Protein AF-A0A973MZ00-F1 (afdb_monomer_lite)

Secondary structure (DSSP, 8-state):
--HHHHHHHHHHHHHHHHHHHHHHHS-TTHHHHHHTTTPPPPPPP---GGGSTT------PPPPPP-PPPPTT----TT-S-SS---S--STT---------------------------------

pLDDT: mean 72.25, std 8.86, range [41.78, 87.19]

Structure (mmCIF, N/CA/C/O backbone):
data_AF-A0A973MZ00-F1
#
_entry.id   AF-A0A973MZ00-F1
#
loop_
_atom_site.group_PDB
_atom_site.id
_atom_site.type_symbol
_atom_site.label_atom_id
_atom_site.label_alt_id
_atom_site.label_comp_id
_atom_site.label_asym_id
_atom_site.label_entity_id
_atom_site.label_seq_id
_atom_site.pdbx_PDB_ins_code
_atom_site.Cartn_x
_atom_site.Cartn_y
_atom_site.Cartn_z
_atom_site.occupancy
_atom_site.B_iso_or_equiv
_atom_site.auth_seq_id
_atom_site.auth_comp_id
_atom_site.auth_asym_id
_atom_site.auth_atom_id
_atom_site.pdbx_PDB_model_num
ATOM 1 N N . MET A 1 1 ? -68.973 -0.721 45.354 1.00 50.22 1 MET A N 1
ATOM 2 C CA . MET A 1 1 ? -67.505 -0.659 45.579 1.00 50.22 1 MET A CA 1
ATOM 3 C C . MET A 1 1 ? -66.715 -1.890 45.089 1.00 50.22 1 MET A C 1
ATOM 5 O O . MET A 1 1 ? -65.526 -1.967 45.359 1.00 50.22 1 MET A O 1
ATOM 9 N N . SER A 1 2 ? -67.290 -2.822 44.314 1.00 54.06 2 SER A N 1
ATOM 10 C CA . SER A 1 2 ? -66.601 -4.061 43.883 1.00 54.06 2 SER A CA 1
ATOM 11 C C . SER A 1 2 ? -65.912 -3.992 42.507 1.00 54.06 2 SER A C 1
ATOM 13 O O . SER A 1 2 ? -64.987 -4.759 42.252 1.00 54.06 2 SER A O 1
ATOM 15 N N . SER A 1 3 ? -66.298 -3.058 41.626 1.00 54.62 3 SER A N 1
ATOM 16 C CA . SER A 1 3 ? -65.806 -3.029 40.234 1.00 54.62 3 SER A CA 1
ATOM 17 C C . SER A 1 3 ? -64.355 -2.540 40.075 1.00 54.62 3 SER A C 1
ATOM 19 O O . SER A 1 3 ? -63.672 -2.940 39.136 1.00 54.62 3 SER A O 1
ATOM 21 N N . PHE A 1 4 ? -63.844 -1.724 41.007 1.00 55.06 4 PHE A N 1
ATOM 22 C CA . PHE A 1 4 ? -62.476 -1.180 40.942 1.00 55.06 4 PHE A CA 1
ATOM 23 C C . PHE A 1 4 ? -61.385 -2.217 41.273 1.00 55.06 4 PHE A C 1
ATOM 25 O O . PHE A 1 4 ? -60.270 -2.121 40.765 1.00 55.06 4 PHE A O 1
ATOM 32 N N . SER A 1 5 ? -61.695 -3.245 42.076 1.00 59.97 5 SER A N 1
ATOM 33 C CA . SER A 1 5 ? -60.720 -4.282 42.459 1.00 59.97 5 SER A CA 1
ATOM 34 C C . SER A 1 5 ? -60.450 -5.286 41.327 1.00 59.97 5 SER A C 1
ATOM 36 O O . SER A 1 5 ? -59.313 -5.719 41.140 1.00 59.97 5 SER A O 1
ATOM 38 N N . SER A 1 6 ? -61.474 -5.614 40.529 1.00 60.25 6 SER A N 1
ATOM 39 C CA . SER A 1 6 ? -61.371 -6.560 39.405 1.00 60.25 6 SER A CA 1
ATOM 40 C C . SER A 1 6 ? -60.478 -6.028 38.277 1.00 60.25 6 SER A C 1
ATOM 42 O O . SER A 1 6 ? -59.551 -6.711 37.838 1.00 60.25 6 SER A O 1
ATOM 44 N N . ALA A 1 7 ? -60.666 -4.761 37.889 1.00 63.66 7 ALA A N 1
ATOM 45 C CA . ALA A 1 7 ? -59.854 -4.107 36.861 1.00 63.66 7 ALA A CA 1
ATOM 46 C C . ALA A 1 7 ? -58.366 -4.026 37.253 1.00 63.66 7 ALA A C 1
ATOM 48 O O . ALA A 1 7 ? -57.480 -4.197 36.416 1.00 63.66 7 ALA A O 1
ATOM 49 N N . PHE A 1 8 ? -58.077 -3.826 38.542 1.00 63.12 8 PHE A N 1
ATOM 50 C CA . PHE A 1 8 ? -56.709 -3.773 39.055 1.00 63.12 8 PHE A CA 1
ATOM 51 C C . PHE A 1 8 ? -56.037 -5.156 39.094 1.00 63.12 8 PHE A C 1
ATOM 53 O O . PHE A 1 8 ? -54.841 -5.263 38.817 1.00 63.12 8 PHE A O 1
ATOM 60 N N . ARG A 1 9 ? -56.796 -6.229 39.366 1.00 71.94 9 ARG A N 1
ATOM 61 C CA . ARG A 1 9 ? -56.302 -7.616 39.277 1.00 71.94 9 ARG A CA 1
ATOM 62 C C . ARG A 1 9 ? -56.027 -8.032 37.831 1.00 71.94 9 ARG A C 1
ATOM 64 O O . ARG A 1 9 ? -54.947 -8.553 37.573 1.00 71.94 9 ARG A O 1
ATOM 71 N N . LEU A 1 10 ? -56.928 -7.736 36.888 1.00 74.44 10 LEU A N 1
ATOM 72 C CA . LEU A 1 10 ? -56.707 -8.025 35.462 1.00 74.44 10 LEU A CA 1
ATOM 73 C C . LEU A 1 10 ? -55.477 -7.292 34.911 1.00 74.44 10 LEU A C 1
ATOM 75 O O . LEU A 1 10 ? -54.669 -7.881 34.198 1.00 74.44 10 LEU A O 1
ATOM 79 N N . ARG A 1 11 ? -55.298 -6.021 35.285 1.00 78.31 11 ARG A N 1
ATOM 80 C CA . ARG A 1 11 ? -54.154 -5.213 34.847 1.00 78.31 11 ARG A CA 1
ATOM 81 C C . ARG A 1 11 ? -52.833 -5.726 35.428 1.00 78.31 11 ARG A C 1
ATOM 83 O O . ARG A 1 11 ? -51.834 -5.742 34.720 1.00 78.31 11 ARG A O 1
ATOM 90 N N . ARG A 1 12 ? -52.827 -6.210 36.676 1.00 79.81 12 ARG A N 1
ATOM 91 C CA . ARG A 1 12 ? -51.658 -6.872 37.283 1.00 79.81 12 ARG A CA 1
ATOM 92 C C . ARG A 1 12 ? -51.311 -8.189 36.589 1.00 79.81 12 ARG A C 1
ATOM 94 O O . ARG A 1 12 ? -50.137 -8.405 36.317 1.00 79.81 12 ARG A O 1
ATOM 101 N N . ILE A 1 13 ? -52.311 -9.007 36.251 1.00 86.19 13 ILE A N 1
ATOM 102 C CA . ILE A 1 13 ? -52.111 -10.268 35.517 1.00 86.19 13 ILE A CA 1
ATOM 103 C C . ILE A 1 13 ? -51.553 -9.993 34.112 1.00 86.19 13 ILE A C 1
ATOM 105 O O . ILE A 1 13 ? -50.592 -10.638 33.694 1.00 86.19 13 ILE A O 1
ATOM 109 N N . ALA A 1 14 ? -52.094 -8.991 33.413 1.00 84.31 14 ALA A N 1
ATOM 110 C CA . ALA A 1 14 ? -51.605 -8.580 32.098 1.00 84.31 14 ALA A CA 1
ATOM 111 C C . ALA A 1 14 ? -50.156 -8.065 32.149 1.00 84.31 14 ALA A C 1
ATOM 113 O O . ALA A 1 14 ? -49.343 -8.443 31.310 1.00 84.31 14 ALA A O 1
ATOM 114 N N . ILE A 1 15 ? -49.804 -7.260 33.159 1.00 87.19 15 ILE A N 1
ATOM 115 C CA . ILE A 1 15 ? -48.432 -6.763 33.347 1.00 87.19 15 ILE A CA 1
ATOM 116 C C . ILE A 1 15 ? -47.468 -7.912 33.680 1.00 87.19 15 ILE A C 1
ATOM 118 O O . ILE A 1 15 ? -46.378 -7.964 33.113 1.00 87.19 15 ILE A O 1
ATOM 122 N N . SER A 1 16 ? -47.858 -8.859 34.542 1.00 86.50 16 SER A N 1
ATOM 123 C CA . SER A 1 16 ? -47.017 -10.027 34.842 1.00 86.50 16 SER A CA 1
ATOM 124 C C . SER A 1 16 ? -46.823 -10.934 33.628 1.00 86.50 16 SER A C 1
ATOM 126 O O . SER A 1 16 ? -45.720 -11.426 33.414 1.00 86.50 16 SER A O 1
ATOM 128 N N . ALA A 1 17 ? -47.859 -11.115 32.803 1.00 85.56 17 ALA A N 1
ATOM 129 C CA . ALA A 1 17 ? -47.764 -11.902 31.577 1.00 85.56 17 ALA A CA 1
ATOM 130 C C . ALA A 1 17 ? -46.849 -11.228 30.541 1.00 85.56 17 ALA A C 1
ATOM 132 O O . ALA A 1 17 ? -46.035 -11.901 29.911 1.00 85.56 17 ALA A O 1
ATOM 133 N N . LEU A 1 18 ? -46.929 -9.899 30.411 1.00 85.88 18 LEU A N 1
ATOM 134 C CA . LEU A 1 18 ? -46.071 -9.123 29.515 1.00 85.88 18 LEU A CA 1
ATOM 135 C C . LEU A 1 18 ? -44.593 -9.188 29.940 1.00 85.88 18 LEU A C 1
ATOM 137 O O . LEU A 1 18 ? -43.718 -9.378 29.098 1.00 85.88 18 LEU A O 1
ATOM 141 N N . LEU A 1 19 ? -44.316 -9.085 31.245 1.00 84.12 19 LEU A N 1
ATOM 142 C CA . LEU A 1 19 ? -42.966 -9.233 31.798 1.00 84.12 19 LEU A CA 1
ATOM 143 C C . LEU A 1 19 ? -42.399 -10.633 31.540 1.00 84.12 19 LEU A C 1
ATOM 145 O O . LEU A 1 19 ? -41.279 -10.752 31.044 1.00 84.12 19 LEU A O 1
ATOM 149 N N . LEU A 1 20 ? -43.186 -11.683 31.792 1.00 82.88 20 LEU A N 1
ATOM 150 C CA . LEU A 1 20 ? -42.756 -13.062 31.546 1.00 82.88 20 LEU A CA 1
ATOM 151 C C . LEU A 1 20 ? -42.451 -13.309 30.059 1.00 82.88 20 LEU A C 1
ATOM 153 O O . LEU A 1 20 ? -41.435 -13.918 29.725 1.00 82.88 20 LEU A O 1
ATOM 157 N N . ALA A 1 21 ? -43.298 -12.788 29.166 1.00 81.31 21 ALA A N 1
ATOM 158 C CA . ALA A 1 21 ? -43.098 -12.880 27.722 1.00 81.31 21 ALA A CA 1
ATOM 159 C C . ALA A 1 21 ? -41.839 -12.124 27.265 1.00 81.31 21 ALA A C 1
ATOM 161 O O . ALA A 1 21 ? -41.085 -12.629 26.434 1.00 81.31 21 ALA A O 1
ATOM 162 N N . SER A 1 22 ? -41.565 -10.949 27.842 1.00 77.81 22 SER A N 1
ATOM 163 C CA . SER A 1 22 ? -40.360 -10.173 27.524 1.00 77.81 22 SER A CA 1
ATOM 164 C C . SER A 1 22 ? -39.064 -10.877 27.951 1.00 77.81 22 SER A C 1
ATOM 166 O O . SER A 1 22 ? -38.089 -10.865 27.200 1.00 77.81 22 SER A O 1
ATOM 168 N N . CYS A 1 23 ? -39.060 -11.572 29.095 1.00 75.50 23 CYS A N 1
ATOM 169 C CA . CYS A 1 23 ? -37.918 -12.385 29.524 1.00 75.50 23 CYS A CA 1
ATOM 170 C C . CYS A 1 23 ? -37.702 -13.611 28.627 1.00 75.50 23 CYS A C 1
ATOM 172 O O . CYS A 1 23 ? -36.557 -13.967 28.358 1.00 75.50 23 CYS A O 1
ATOM 174 N N . ALA A 1 24 ? -38.777 -14.232 28.133 1.00 72.88 24 ALA A N 1
ATOM 175 C CA . ALA A 1 24 ? -38.679 -15.382 27.234 1.00 72.88 24 ALA A CA 1
ATOM 176 C C . ALA A 1 24 ? -38.095 -15.017 25.853 1.00 72.88 24 ALA A C 1
ATOM 178 O O . ALA A 1 24 ? -37.434 -15.842 25.230 1.00 72.88 24 ALA A O 1
ATOM 179 N N . LEU A 1 25 ? -38.300 -13.780 25.387 1.00 70.19 25 LEU A N 1
ATOM 180 C CA . LEU A 1 25 ? -37.804 -13.305 24.087 1.00 70.19 25 LEU A CA 1
ATOM 181 C C . LEU A 1 25 ? -36.361 -12.760 24.140 1.00 70.19 25 LEU A C 1
ATOM 183 O O . LEU A 1 25 ? -35.709 -12.668 23.103 1.00 70.19 25 LEU A O 1
ATOM 187 N N . GLY A 1 26 ? -35.852 -12.388 25.321 1.00 66.81 26 GLY A N 1
ATOM 188 C CA . GLY A 1 26 ? -34.618 -11.598 25.460 1.00 66.81 26 GLY A CA 1
ATOM 189 C C . GLY A 1 26 ? -33.308 -12.355 25.730 1.00 66.81 26 GLY A C 1
ATOM 190 O O . GLY A 1 26 ? -32.288 -11.700 25.936 1.00 66.81 26 GLY A O 1
ATOM 191 N N . GLY A 1 27 ? -33.297 -13.694 25.791 1.00 61.16 27 GLY A N 1
ATOM 192 C CA . GLY A 1 27 ? -32.199 -14.418 26.464 1.00 61.16 27 GLY A CA 1
ATOM 193 C C . GL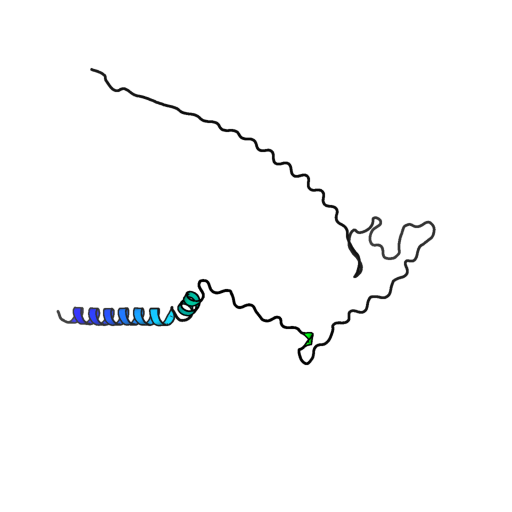Y A 1 27 ? -31.442 -15.501 25.693 1.00 61.16 27 GLY A C 1
ATOM 194 O O . GLY A 1 27 ? -30.359 -15.880 26.136 1.00 61.16 27 GLY A O 1
ATOM 195 N N . CYS A 1 28 ? -31.951 -16.013 24.568 1.00 67.00 28 CYS A N 1
ATOM 196 C CA . CYS A 1 28 ? -31.408 -17.254 23.996 1.00 67.00 28 CYS A CA 1
ATOM 197 C C . CYS A 1 28 ? -29.946 -17.158 23.523 1.00 67.00 28 CYS A C 1
ATOM 199 O O . CYS A 1 28 ? -29.250 -18.158 23.566 1.00 67.00 28 CYS A O 1
ATOM 201 N N . SER A 1 29 ? -29.454 -15.982 23.123 1.00 63.78 29 SER A N 1
ATOM 202 C CA . SER A 1 29 ? -28.066 -15.808 22.652 1.00 63.78 29 SER A CA 1
ATOM 203 C C . SER A 1 29 ? -27.108 -15.232 23.699 1.00 63.78 29 SER A C 1
ATOM 205 O O . SER A 1 29 ? -25.891 -15.262 23.517 1.00 63.78 29 SER A O 1
ATOM 207 N N . SER A 1 30 ? -27.640 -14.696 24.799 1.00 69.62 30 SER A N 1
ATOM 208 C CA . SER A 1 30 ? -26.851 -14.082 25.871 1.00 69.62 30 SER A CA 1
ATOM 209 C C . SER A 1 30 ? -26.239 -15.135 26.795 1.00 69.62 30 SER A C 1
ATOM 211 O O . SER A 1 30 ? -25.122 -14.947 27.269 1.00 69.62 30 SER A O 1
ATOM 213 N N . ILE A 1 31 ? -26.942 -16.255 27.012 1.00 73.38 31 ILE A N 1
ATOM 214 C CA . ILE A 1 31 ? -26.457 -17.368 27.839 1.00 73.38 31 ILE A CA 1
ATOM 215 C C . ILE A 1 31 ? -25.229 -18.043 27.202 1.00 73.38 31 ILE A C 1
ATOM 217 O O . ILE A 1 31 ? -24.220 -18.235 27.876 1.00 73.38 31 ILE A O 1
ATOM 221 N N . ASP A 1 32 ? -25.262 -18.271 25.884 1.00 72.88 32 ASP A N 1
ATOM 222 C CA . ASP A 1 32 ? -24.152 -18.867 25.128 1.00 72.88 32 ASP A CA 1
ATOM 223 C C . ASP A 1 32 ? -22.930 -17.938 25.076 1.00 72.88 32 ASP A C 1
ATOM 225 O O . ASP A 1 32 ? -21.783 -18.385 25.140 1.00 72.88 32 ASP A O 1
ATOM 229 N N . ARG A 1 33 ? -23.158 -16.617 25.006 1.00 71.12 33 ARG A N 1
ATOM 230 C CA . ARG A 1 33 ? -22.079 -15.618 25.048 1.00 71.12 33 ARG A CA 1
ATOM 231 C C . ARG A 1 33 ? -21.433 -15.510 26.424 1.00 71.12 33 ARG A C 1
ATOM 233 O O . ARG A 1 33 ? -20.236 -15.249 26.489 1.00 71.12 33 ARG A O 1
ATOM 240 N N . LEU A 1 34 ? -22.188 -15.720 27.505 1.00 76.25 34 LEU A N 1
ATOM 241 C CA . LEU A 1 34 ? -21.641 -15.695 28.862 1.00 76.25 34 LEU A CA 1
ATOM 242 C C . LEU A 1 34 ? -20.676 -16.867 29.097 1.00 76.25 34 LEU A C 1
ATOM 244 O O . LEU A 1 34 ? -19.633 -16.678 29.717 1.00 76.25 34 LEU A O 1
ATOM 248 N N . SER A 1 35 ? -20.980 -18.053 28.550 1.00 76.69 35 SER A N 1
ATOM 249 C CA . SER A 1 35 ? -20.077 -19.214 28.619 1.00 76.69 35 SER A CA 1
ATOM 250 C C . SER A 1 35 ? -18.797 -19.058 27.794 1.00 76.69 35 SER A C 1
ATOM 252 O O . SER A 1 35 ? -17.825 -19.753 28.056 1.00 76.69 35 SER A O 1
ATOM 254 N N . GLN A 1 36 ? -18.782 -18.134 26.831 1.00 74.00 36 GLN A N 1
ATOM 255 C CA . GLN A 1 36 ? -17.639 -17.871 25.948 1.00 74.00 36 GLN A CA 1
ATOM 256 C C . GLN A 1 36 ? -16.713 -16.764 26.487 1.00 74.00 36 GLN A C 1
ATOM 258 O O . GLN A 1 36 ? -15.732 -16.401 25.836 1.00 74.00 36 GLN A O 1
ATOM 263 N N . ILE A 1 37 ? -16.994 -16.201 27.671 1.00 79.56 37 ILE A N 1
ATOM 264 C CA . ILE A 1 37 ? -16.125 -15.202 28.308 1.00 79.56 37 ILE A CA 1
ATOM 265 C C . ILE A 1 37 ? -14.829 -15.889 28.757 1.00 79.56 37 ILE A C 1
ATOM 267 O O . ILE A 1 37 ? -14.828 -16.694 29.683 1.00 79.56 37 ILE A O 1
ATOM 271 N N . GLY A 1 38 ? -13.716 -15.547 28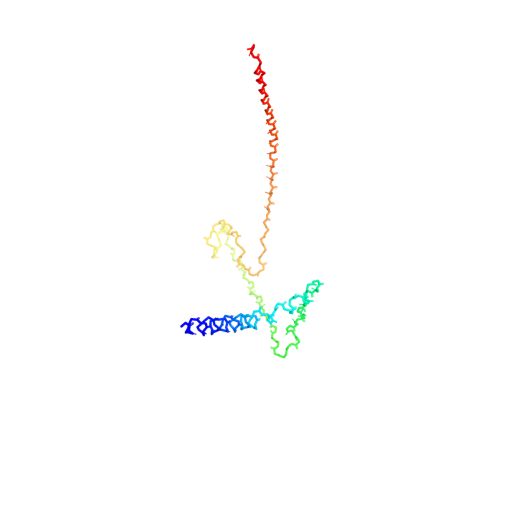.103 1.00 78.81 38 GLY A N 1
ATOM 272 C CA . GLY A 1 38 ? -12.398 -16.141 28.357 1.00 78.81 38 GLY A CA 1
ATOM 273 C C . GLY A 1 38 ? -12.069 -17.354 27.481 1.00 78.81 38 GLY A C 1
ATOM 274 O O . GLY A 1 38 ? -10.949 -17.855 27.553 1.00 78.81 38 GLY A O 1
ATOM 275 N N . GLU A 1 39 ? -12.995 -17.799 26.627 1.00 80.81 39 GLU A N 1
ATOM 276 C CA . GLU A 1 39 ? -12.732 -18.838 25.633 1.00 80.81 39 GLU A CA 1
ATOM 277 C C . GLU A 1 39 ? -12.090 -18.219 24.382 1.00 80.81 39 GLU A C 1
ATOM 279 O O . GLU A 1 39 ? -12.452 -17.124 23.939 1.00 80.81 39 GLU A O 1
ATOM 284 N N . GLN A 1 40 ? -11.107 -18.908 23.802 1.00 77.75 40 GLN A N 1
ATOM 285 C CA . GLN A 1 40 ? -10.503 -18.465 22.551 1.00 77.75 40 GLN A CA 1
ATOM 286 C C . GLN A 1 40 ? -11.555 -18.516 21.427 1.00 77.75 40 GLN A C 1
ATOM 288 O O . GLN A 1 40 ? -12.267 -19.517 21.313 1.00 77.75 40 GLN A O 1
ATOM 293 N N . PRO A 1 41 ? -11.650 -17.488 20.559 1.00 79.56 41 PRO A N 1
ATOM 294 C CA . PRO A 1 41 ? -12.536 -17.540 19.403 1.00 79.56 41 PRO A CA 1
ATOM 295 C C . PRO A 1 41 ? -12.246 -18.787 18.567 1.00 79.56 41 PRO A C 1
ATOM 297 O O . PRO A 1 41 ? -11.088 -19.061 18.242 1.00 79.56 41 PRO A O 1
ATOM 300 N N . LYS A 1 42 ? -13.291 -19.537 18.201 1.00 80.12 42 LYS A N 1
ATOM 301 C CA . LYS A 1 42 ? -13.149 -20.693 17.309 1.00 80.12 42 LYS A CA 1
ATOM 302 C C . LYS A 1 42 ? -12.540 -20.216 15.992 1.00 80.12 42 LYS A C 1
ATOM 304 O O . LYS A 1 42 ? -13.140 -19.409 15.285 1.00 80.12 42 LYS A O 1
ATOM 309 N N . LEU A 1 43 ? -11.341 -20.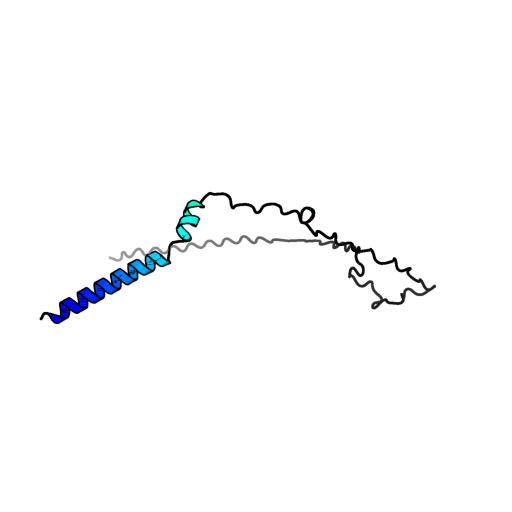699 15.683 1.00 83.06 43 LEU A N 1
ATOM 310 C CA . LEU A 1 43 ? -10.681 -20.411 14.417 1.00 83.06 43 LEU A CA 1
ATOM 311 C C . LEU A 1 43 ? -11.380 -21.207 13.312 1.00 83.06 43 LEU A C 1
ATOM 313 O O . LEU A 1 43 ? -11.637 -22.401 13.468 1.00 83.06 43 LEU A O 1
ATOM 317 N N . SER A 1 44 ? -11.697 -20.549 12.198 1.00 81.25 44 SER A N 1
ATOM 318 C CA . SER A 1 44 ? -12.128 -21.241 10.984 1.00 81.25 44 SER A CA 1
ATOM 319 C C . SER A 1 44 ? -11.019 -22.184 10.516 1.00 81.25 44 SER A C 1
ATOM 321 O O . SER A 1 44 ? -9.843 -21.814 10.545 1.00 81.25 44 SER A O 1
ATOM 323 N N . ALA A 1 45 ? -11.385 -23.385 10.068 1.00 80.88 45 ALA A N 1
ATOM 324 C CA . ALA A 1 45 ? -10.427 -24.293 9.451 1.00 80.88 45 ALA A CA 1
ATOM 325 C C . ALA A 1 45 ? -9.797 -23.642 8.207 1.00 80.88 45 ALA A C 1
ATOM 327 O O . ALA A 1 45 ? -10.429 -22.834 7.524 1.00 80.88 45 ALA A O 1
ATOM 328 N N . ILE A 1 46 ? -8.540 -23.989 7.921 1.00 77.19 46 ILE A N 1
ATOM 329 C CA . ILE A 1 46 ? -7.902 -23.610 6.661 1.00 77.19 46 ILE A CA 1
ATOM 330 C C . ILE A 1 46 ? -8.548 -24.438 5.547 1.00 77.19 46 ILE A C 1
ATOM 332 O O . ILE A 1 46 ? -8.224 -25.613 5.378 1.00 77.19 46 ILE A O 1
ATOM 336 N N . ASP A 1 47 ? -9.447 -23.821 4.785 1.00 75.56 47 ASP A N 1
ATOM 337 C CA . ASP A 1 47 ? -10.004 -24.422 3.577 1.00 75.56 47 ASP A CA 1
ATOM 338 C C . ASP A 1 47 ? -9.024 -24.244 2.417 1.00 75.56 47 ASP A C 1
ATOM 340 O O . ASP A 1 47 ? -8.790 -23.135 1.930 1.00 75.56 47 ASP A O 1
ATOM 344 N N . ASN A 1 48 ? -8.432 -25.353 1.969 1.00 75.94 48 ASN A N 1
ATOM 345 C CA . ASN A 1 48 ? -7.599 -25.361 0.777 1.00 75.94 48 ASN A CA 1
ATOM 346 C C . ASN A 1 48 ? -8.479 -25.599 -0.464 1.00 75.94 48 ASN A C 1
ATOM 348 O O . ASN A 1 48 ? -9.001 -26.701 -0.633 1.00 75.94 48 ASN A O 1
ATOM 352 N N . PRO A 1 49 ? -8.631 -24.622 -1.374 1.00 73.81 49 PRO A N 1
ATOM 353 C CA . PRO A 1 49 ? -9.471 -24.788 -2.557 1.00 73.81 49 PRO A CA 1
ATOM 354 C C . PRO A 1 49 ? -8.950 -25.868 -3.518 1.00 73.81 49 PRO A C 1
ATOM 356 O O . PRO A 1 49 ? -9.709 -26.310 -4.375 1.00 73.81 49 PRO A O 1
ATOM 359 N N . THR A 1 50 ? -7.696 -26.327 -3.389 1.00 75.62 50 THR A N 1
ATOM 360 C CA . THR A 1 50 ? -7.134 -27.389 -4.243 1.00 75.62 50 THR A CA 1
ATOM 361 C C . THR A 1 50 ? -7.647 -28.789 -3.910 1.00 75.62 50 THR A C 1
ATOM 363 O O . THR A 1 50 ? -7.541 -29.680 -4.750 1.00 75.62 50 THR A O 1
ATOM 366 N N . THR A 1 51 ? -8.204 -29.005 -2.712 1.00 76.25 51 THR A N 1
ATOM 367 C CA . THR A 1 51 ? -8.754 -30.306 -2.293 1.00 76.25 51 THR A CA 1
ATOM 368 C C . THR A 1 51 ? -10.241 -30.453 -2.621 1.00 76.25 51 THR A C 1
ATOM 370 O O . THR A 1 51 ? -10.807 -31.532 -2.444 1.00 76.25 51 THR A O 1
ATOM 373 N N . GLN A 1 52 ? -10.880 -29.393 -3.126 1.00 79.25 52 GLN A N 1
ATOM 374 C CA . GLN A 1 52 ? -12.288 -29.411 -3.506 1.00 79.25 52 GLN A CA 1
ATOM 375 C C . GLN A 1 52 ? -12.490 -30.055 -4.892 1.00 79.25 52 GLN A C 1
ATOM 377 O O . GLN A 1 52 ? -11.777 -29.717 -5.846 1.00 79.25 52 GLN A O 1
ATOM 382 N N . PRO A 1 53 ? -13.488 -30.946 -5.057 1.00 79.38 53 PRO A N 1
ATOM 383 C CA . PRO A 1 53 ? -13.862 -31.470 -6.367 1.00 79.38 53 PRO A CA 1
ATOM 384 C C . PRO A 1 53 ? -14.260 -30.324 -7.305 1.00 79.38 53 PRO A C 1
ATOM 386 O O . PRO A 1 53 ? -15.170 -29.557 -7.003 1.00 79.38 53 PRO A O 1
ATOM 389 N N . GLY A 1 54 ? -13.584 -30.203 -8.450 1.00 80.94 54 GLY A N 1
ATOM 390 C CA . GLY A 1 54 ? -13.846 -29.138 -9.426 1.00 80.94 54 GLY A CA 1
ATOM 391 C C . GLY A 1 54 ? -12.907 -27.930 -9.354 1.00 80.94 54 GLY A C 1
ATOM 392 O O . GLY A 1 54 ? -13.138 -26.959 -10.077 1.00 80.94 54 GLY A O 1
ATOM 393 N N . TYR A 1 55 ? -11.836 -27.985 -8.553 1.00 81.19 55 TYR A N 1
ATOM 394 C CA . TYR A 1 55 ? -10.769 -26.983 -8.591 1.00 81.19 55 TYR A CA 1
ATOM 395 C C . TYR A 1 55 ? -10.208 -26.808 -10.012 1.00 81.19 55 TYR A C 1
ATOM 397 O O . TYR A 1 55 ? -9.743 -27.762 -10.640 1.00 81.19 55 TYR A O 1
ATOM 405 N N . LYS A 1 56 ? -10.228 -25.569 -10.515 1.00 80.06 56 LYS A N 1
ATOM 406 C CA . LYS A 1 56 ? -9.591 -25.179 -11.777 1.00 80.06 56 LYS A CA 1
ATOM 407 C C . LYS A 1 56 ? -8.501 -24.149 -11.480 1.00 80.06 56 LYS A C 1
ATOM 409 O O . LYS A 1 56 ? -8.841 -23.043 -11.057 1.00 80.06 56 LYS A O 1
ATOM 414 N N . PRO A 1 57 ? -7.213 -24.466 -11.693 1.00 81.00 57 PRO A N 1
ATOM 415 C CA . PRO A 1 57 ? -6.155 -23.483 -11.526 1.00 81.00 57 PRO A CA 1
ATOM 416 C C . PRO A 1 57 ? -6.344 -22.351 -12.540 1.00 81.00 57 PRO A C 1
ATOM 418 O O . PRO A 1 57 ? -6.479 -22.591 -13.741 1.00 81.00 57 PRO A O 1
ATOM 421 N N . VAL A 1 58 ? -6.351 -21.110 -12.054 1.00 80.75 58 VAL A N 1
ATOM 422 C CA . VAL A 1 58 ? -6.371 -19.930 -12.920 1.00 80.75 58 VAL A CA 1
ATOM 423 C C . VAL A 1 58 ? -4.979 -19.777 -13.521 1.00 80.75 58 VAL A C 1
ATOM 425 O O . VAL A 1 58 ? -4.023 -19.454 -12.820 1.00 80.75 58 VAL A O 1
ATOM 428 N N . GLN A 1 59 ? -4.859 -20.027 -14.821 1.00 81.62 59 GLN A N 1
ATOM 429 C CA . GLN A 1 59 ? -3.644 -19.746 -15.575 1.00 81.62 59 GLN A CA 1
ATOM 430 C C . GLN A 1 59 ? -3.810 -18.397 -16.269 1.00 81.62 59 GLN A C 1
ATOM 432 O O . GLN A 1 59 ? -4.697 -18.228 -17.104 1.00 81.62 59 GLN A O 1
ATOM 437 N N . MET A 1 60 ? -2.957 -17.437 -15.920 1.00 82.12 60 MET A N 1
ATOM 438 C CA . MET A 1 60 ? -2.828 -16.184 -16.658 1.00 82.12 60 MET A CA 1
ATOM 439 C C . MET A 1 60 ? -1.595 -16.297 -17.559 1.00 82.12 60 MET A C 1
ATOM 441 O O . MET A 1 60 ? -0.476 -16.214 -17.047 1.00 82.12 60 MET A O 1
ATOM 445 N N . PRO A 1 61 ? -1.755 -16.542 -18.873 1.00 84.12 61 PRO A N 1
ATOM 446 C CA . PRO A 1 61 ? -0.620 -16.533 -19.781 1.00 84.12 61 PRO A CA 1
ATOM 447 C C . PRO A 1 61 ? -0.035 -15.122 -19.837 1.00 84.12 61 PRO A C 1
ATOM 449 O O . PRO A 1 61 ? -0.761 -14.134 -19.961 1.00 84.12 61 PRO A O 1
ATOM 452 N N . MET A 1 62 ? 1.290 -15.032 -19.740 1.00 84.50 62 MET A N 1
ATOM 453 C CA . MET A 1 62 ? 1.987 -13.762 -19.891 1.00 84.50 62 MET A CA 1
ATOM 454 C C . MET A 1 62 ? 1.723 -13.192 -21.298 1.00 84.50 62 MET A C 1
ATOM 456 O O . MET A 1 62 ? 1.806 -13.944 -22.276 1.00 84.50 62 MET A O 1
ATOM 460 N N . PRO A 1 63 ? 1.419 -11.886 -21.430 1.00 82.19 63 PRO A N 1
ATOM 461 C CA . PRO A 1 63 ? 1.303 -11.236 -22.730 1.00 82.19 63 PRO A CA 1
ATOM 462 C C . PRO A 1 63 ? 2.595 -11.369 -23.545 1.00 82.19 63 PRO A C 1
ATOM 464 O O . PRO A 1 63 ? 3.696 -11.389 -22.995 1.00 82.19 63 PRO A O 1
ATOM 467 N N . LYS A 1 64 ? 2.470 -11.446 -24.873 1.00 84.69 64 LYS A N 1
ATOM 468 C CA . LYS A 1 64 ? 3.634 -11.515 -25.763 1.00 84.69 64 LYS A CA 1
ATOM 469 C C . LYS A 1 64 ? 4.489 -10.245 -25.599 1.00 84.69 64 LYS A C 1
ATOM 471 O O . LYS A 1 64 ? 3.921 -9.155 -25.649 1.00 84.69 64 LYS A O 1
ATOM 476 N N . PRO A 1 65 ? 5.826 -10.357 -25.481 1.00 79.25 65 PRO A N 1
ATOM 477 C CA . PRO A 1 65 ? 6.701 -9.190 -25.472 1.00 79.25 65 PRO A CA 1
ATOM 478 C C . PRO A 1 65 ? 6.524 -8.360 -26.750 1.00 79.25 65 PRO A C 1
ATOM 480 O O . PRO A 1 65 ? 6.678 -8.876 -27.862 1.00 79.25 65 PRO A O 1
ATOM 483 N N . GLU A 1 66 ? 6.203 -7.078 -26.596 1.00 78.62 66 GLU A N 1
ATOM 484 C CA . GLU A 1 66 ? 6.182 -6.124 -27.703 1.00 78.62 66 GLU A CA 1
ATOM 485 C C . GLU A 1 66 ? 7.600 -5.610 -27.964 1.00 78.62 66 GLU A C 1
ATOM 487 O O . GLU A 1 66 ? 8.296 -5.145 -27.059 1.00 78.62 66 GLU A O 1
ATOM 492 N N . VAL A 1 67 ? 8.053 -5.700 -29.215 1.00 77.25 67 VAL A N 1
ATOM 493 C CA . VAL A 1 67 ? 9.372 -5.198 -29.608 1.00 77.25 67 VAL A CA 1
ATOM 494 C C . VAL A 1 67 ? 9.277 -3.684 -29.772 1.00 77.25 67 VAL A C 1
ATOM 496 O O . VAL A 1 67 ? 8.575 -3.193 -30.655 1.00 77.25 67 VAL A O 1
ATOM 499 N N . ALA A 1 68 ? 9.989 -2.932 -28.931 1.00 71.69 68 ALA A N 1
ATOM 500 C CA . ALA A 1 68 ? 10.056 -1.482 -29.056 1.00 71.69 68 ALA A CA 1
ATOM 501 C C . ALA A 1 68 ? 10.741 -1.091 -30.379 1.00 71.69 68 ALA A C 1
ATOM 503 O O . ALA A 1 68 ? 11.901 -1.430 -30.613 1.00 71.69 68 ALA A O 1
ATOM 504 N N . SER A 1 69 ? 10.025 -0.363 -31.238 1.00 73.88 69 SER A N 1
ATOM 505 C CA . SER A 1 69 ? 10.587 0.230 -32.453 1.00 73.88 69 SER A CA 1
ATOM 506 C C . SER A 1 69 ? 11.263 1.561 -32.114 1.00 73.88 69 SER A C 1
ATOM 508 O O . SER A 1 69 ? 10.630 2.464 -31.562 1.00 73.88 69 SER A O 1
ATOM 510 N N . TYR A 1 70 ? 12.553 1.675 -32.432 1.00 72.12 70 TYR A N 1
ATOM 511 C CA . TYR A 1 70 ? 13.342 2.894 -32.256 1.00 72.12 70 TYR A CA 1
ATOM 512 C C . TYR A 1 70 ? 13.539 3.582 -33.608 1.00 72.12 70 TYR A C 1
ATOM 514 O O . TYR A 1 70 ? 13.965 2.946 -34.569 1.00 72.12 70 TYR A O 1
ATOM 522 N N . ASN A 1 71 ? 13.263 4.886 -33.671 1.00 76.94 71 ASN A N 1
ATOM 523 C CA . ASN A 1 71 ? 13.549 5.707 -34.846 1.00 76.94 71 ASN A CA 1
ATOM 524 C C . ASN A 1 71 ? 14.882 6.450 -34.649 1.00 76.94 71 ASN A C 1
ATOM 526 O O . ASN A 1 71 ? 15.100 7.019 -33.575 1.00 76.94 71 ASN A O 1
ATOM 530 N N . PRO A 1 72 ? 15.774 6.489 -35.655 1.00 76.50 72 PRO A N 1
ATOM 531 C CA . PRO A 1 72 ? 17.012 7.254 -35.556 1.00 76.50 72 PRO A CA 1
ATOM 532 C C . PRO A 1 72 ? 16.702 8.750 -35.402 1.00 76.50 72 PRO A C 1
ATOM 534 O O . PRO A 1 72 ? 15.810 9.281 -36.060 1.00 76.50 72 PRO A O 1
ATOM 537 N N . ASN A 1 73 ? 17.436 9.426 -34.514 1.00 79.88 73 ASN A N 1
ATOM 538 C CA . ASN A 1 73 ? 17.304 10.858 -34.200 1.00 79.88 73 ASN A CA 1
ATOM 539 C C . ASN A 1 73 ? 15.929 11.315 -33.670 1.00 79.88 73 ASN A C 1
ATOM 541 O O . ASN A 1 73 ? 15.665 12.515 -33.624 1.00 79.88 73 ASN A O 1
ATOM 545 N N . SER A 1 74 ? 15.066 10.396 -33.225 1.00 76.00 74 SER A N 1
ATOM 546 C CA . SER A 1 74 ? 13.803 10.740 -32.570 1.00 76.00 74 SER A CA 1
ATOM 547 C C . SER A 1 74 ? 13.698 10.061 -31.212 1.00 76.00 74 SER A C 1
ATOM 549 O O . SER A 1 74 ? 13.768 8.840 -31.095 1.00 76.00 74 SER A O 1
ATOM 551 N N . LEU A 1 75 ? 13.488 10.868 -30.171 1.00 75.19 75 LEU A N 1
ATOM 552 C CA . LEU A 1 75 ? 13.139 10.371 -28.837 1.00 75.19 75 LEU A CA 1
ATOM 553 C C . LEU A 1 75 ? 11.652 9.989 -28.737 1.00 75.19 75 LEU A C 1
ATOM 555 O O . LEU A 1 75 ? 11.216 9.458 -27.716 1.00 75.19 75 LEU A O 1
ATOM 559 N N . TRP A 1 76 ? 10.868 10.258 -29.786 1.00 73.56 76 TRP A N 1
ATOM 560 C CA . TRP A 1 76 ? 9.437 9.989 -29.820 1.00 73.56 76 TRP A CA 1
ATOM 561 C C . TRP A 1 76 ? 9.162 8.514 -30.120 1.00 73.56 76 TRP A C 1
ATOM 563 O O . TRP A 1 76 ? 9.670 7.957 -31.096 1.00 73.56 76 TRP A O 1
ATOM 573 N N . ARG A 1 77 ? 8.323 7.883 -29.293 1.00 72.88 77 ARG A N 1
ATOM 574 C CA . ARG A 1 77 ? 7.893 6.488 -29.463 1.00 72.88 77 ARG A CA 1
ATOM 575 C C . ARG A 1 77 ? 6.456 6.442 -29.970 1.00 72.88 77 ARG A C 1
ATOM 577 O O . ARG A 1 77 ? 5.591 7.141 -29.443 1.00 72.88 77 ARG A O 1
ATOM 584 N N . ASN A 1 78 ? 6.200 5.603 -30.972 1.00 69.56 78 ASN A N 1
ATOM 585 C CA . ASN A 1 78 ? 4.842 5.344 -31.446 1.00 69.56 78 ASN A CA 1
ATOM 586 C C . ASN A 1 78 ? 4.025 4.708 -30.303 1.00 69.56 78 ASN A C 1
ATOM 588 O O . ASN A 1 78 ? 4.487 3.752 -29.686 1.00 69.56 78 ASN A O 1
ATOM 592 N N . GLY A 1 79 ? 2.867 5.289 -29.975 1.00 72.00 79 GLY A N 1
ATOM 593 C CA . GLY A 1 79 ? 2.033 4.891 -28.833 1.00 72.00 79 GLY A CA 1
ATOM 594 C C . GLY A 1 79 ? 2.273 5.663 -27.526 1.00 72.00 79 GLY A C 1
ATOM 595 O O . GLY A 1 79 ? 1.506 5.488 -26.580 1.00 72.00 79 GLY A O 1
ATOM 596 N N . SER A 1 80 ? 3.273 6.553 -27.452 1.00 67.00 80 SER A N 1
ATOM 597 C CA . SER A 1 80 ? 3.489 7.384 -26.256 1.00 67.00 80 SER A CA 1
ATOM 598 C C . SER A 1 80 ? 2.480 8.534 -26.180 1.00 67.00 80 SER A C 1
ATOM 600 O O . SER A 1 80 ? 2.393 9.345 -27.102 1.00 67.00 80 SER A O 1
ATOM 602 N N . ARG A 1 81 ? 1.735 8.637 -25.070 1.00 68.75 81 ARG A N 1
ATOM 603 C CA . ARG A 1 81 ? 0.767 9.732 -24.828 1.00 68.75 81 ARG A CA 1
ATOM 604 C C . ARG A 1 81 ? 1.411 10.998 -24.248 1.00 68.75 81 ARG A C 1
ATOM 606 O O . ARG A 1 81 ? 0.774 12.045 -24.241 1.00 68.75 81 ARG A O 1
ATOM 613 N N . ALA A 1 82 ? 2.658 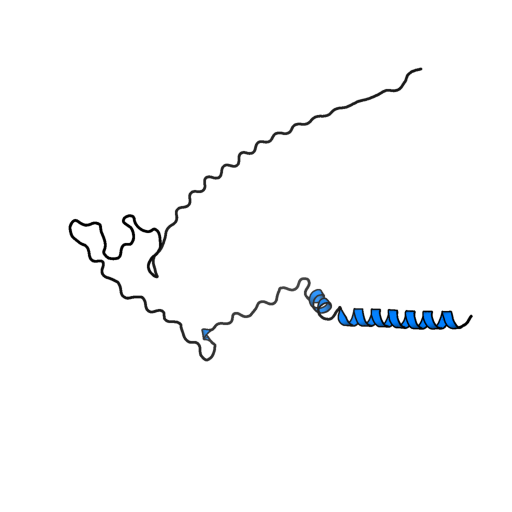10.912 -23.782 1.00 68.06 82 ALA A N 1
ATOM 614 C CA . ALA A 1 82 ? 3.418 12.027 -23.220 1.00 68.06 82 ALA A CA 1
ATOM 615 C C . ALA A 1 82 ? 4.908 11.933 -23.597 1.00 68.06 82 ALA A C 1
ATOM 617 O O . ALA A 1 82 ? 5.421 10.847 -23.872 1.00 68.06 82 ALA A O 1
ATOM 618 N N . PHE A 1 83 ? 5.603 13.076 -23.621 1.00 65.12 83 PHE A N 1
ATOM 619 C CA . PHE A 1 83 ? 7.045 13.141 -23.899 1.00 65.12 83 PHE A CA 1
ATOM 620 C C . PHE A 1 83 ? 7.890 12.712 -22.701 1.00 65.12 83 PHE A C 1
ATOM 622 O O . PHE A 1 83 ? 8.855 11.963 -22.834 1.00 65.12 83 PHE A O 1
ATOM 629 N N . PHE A 1 84 ? 7.508 13.188 -21.517 1.00 65.75 84 PHE A N 1
ATOM 630 C CA . PHE A 1 84 ? 8.134 12.805 -20.266 1.00 65.75 84 PHE A CA 1
ATOM 631 C C . PHE A 1 84 ? 7.409 11.584 -19.711 1.00 65.75 84 PHE A C 1
ATOM 633 O O . PHE A 1 84 ? 6.185 11.558 -19.622 1.00 65.75 84 PHE A O 1
ATOM 640 N N . LYS A 1 85 ? 8.215 10.568 -19.408 1.00 61.72 85 LYS A N 1
ATOM 641 C CA . LYS A 1 85 ? 7.885 9.246 -18.872 1.00 61.72 85 LYS A CA 1
ATOM 642 C C . LYS A 1 85 ? 6.666 9.297 -17.935 1.00 61.72 85 LYS A C 1
ATOM 644 O O . LYS A 1 85 ? 6.774 9.777 -16.810 1.00 61.72 85 LYS A O 1
ATOM 649 N N . ASP A 1 86 ? 5.518 8.821 -18.413 1.00 62.31 86 ASP A N 1
ATOM 650 C CA . ASP A 1 86 ? 4.310 8.685 -17.599 1.00 62.31 86 ASP A CA 1
ATOM 651 C C . ASP A 1 86 ? 4.641 7.741 -16.425 1.00 62.31 86 ASP A C 1
ATOM 653 O O . ASP A 1 86 ? 5.163 6.644 -16.636 1.00 62.31 86 ASP A O 1
ATOM 657 N N . GLN A 1 87 ? 4.455 8.188 -15.179 1.00 59.28 87 GLN A N 1
ATOM 658 C CA . GLN A 1 87 ? 4.983 7.513 -13.975 1.00 59.28 87 GLN A CA 1
ATOM 659 C C . GLN A 1 87 ? 4.185 6.264 -13.563 1.00 59.28 87 GLN A C 1
ATOM 661 O O . GLN A 1 87 ? 4.275 5.802 -12.426 1.00 59.28 87 GLN A O 1
ATOM 666 N N . ARG A 1 88 ? 3.364 5.716 -14.455 1.00 64.06 88 ARG A N 1
ATOM 667 C CA . ARG A 1 88 ? 2.489 4.586 -14.146 1.00 64.06 88 ARG A CA 1
ATOM 668 C C . ARG A 1 88 ? 3.137 3.287 -14.623 1.00 64.06 88 ARG A C 1
ATOM 670 O O . ARG A 1 88 ? 3.802 3.256 -15.651 1.00 64.06 88 ARG A O 1
ATOM 677 N N . ALA A 1 89 ? 2.960 2.210 -13.867 1.00 67.06 89 ALA A N 1
ATOM 678 C CA . ALA A 1 89 ? 3.187 0.858 -14.367 1.00 67.06 89 ALA A CA 1
ATOM 679 C C . ALA A 1 89 ? 2.168 0.610 -15.490 1.00 67.06 89 ALA A C 1
ATOM 681 O O . ALA A 1 89 ? 0.969 0.802 -15.267 1.00 67.06 89 ALA A O 1
ATOM 682 N N . HIS A 1 90 ? 2.631 0.271 -16.694 1.00 67.94 90 HIS A N 1
ATOM 683 C CA . HIS A 1 90 ? 1.768 0.155 -17.878 1.00 67.94 90 HIS A CA 1
ATOM 684 C C . HIS A 1 90 ? 1.437 -1.303 -18.206 1.00 67.94 90 HIS A C 1
ATOM 686 O O . HIS A 1 90 ? 0.391 -1.566 -18.801 1.00 67.94 90 HIS A O 1
ATOM 692 N N . GLN A 1 91 ? 2.299 -2.247 -17.821 1.00 70.38 91 GLN A N 1
ATOM 693 C CA . GLN A 1 91 ? 2.134 -3.673 -18.096 1.00 70.38 91 GLN A CA 1
ATOM 694 C C . GLN A 1 91 ? 2.135 -4.510 -16.811 1.00 70.38 91 GLN A C 1
ATOM 696 O O . GLN A 1 91 ? 2.667 -4.121 -15.769 1.00 70.38 91 GLN A O 1
ATOM 701 N N . ILE A 1 92 ? 1.511 -5.689 -16.888 1.00 69.62 92 ILE A N 1
ATOM 702 C CA . ILE A 1 92 ? 1.521 -6.674 -15.802 1.00 69.62 92 ILE A CA 1
ATOM 703 C C . ILE A 1 92 ? 2.969 -7.147 -15.612 1.00 69.62 92 ILE A C 1
ATOM 705 O O . ILE A 1 92 ? 3.522 -7.791 -16.500 1.00 69.62 92 ILE A O 1
ATOM 709 N N . GLY A 1 93 ? 3.565 -6.830 -14.459 1.00 70.50 93 GLY A N 1
ATOM 710 C CA . GLY A 1 93 ? 4.965 -7.137 -14.134 1.00 70.50 93 GLY A CA 1
ATOM 711 C C . GLY A 1 93 ? 5.864 -5.910 -13.945 1.00 70.50 93 GLY A C 1
ATOM 712 O O . GLY A 1 93 ? 6.998 -6.064 -13.496 1.00 70.50 93 GLY A O 1
ATOM 713 N N . ASP A 1 94 ? 5.368 -4.703 -14.225 1.00 72.00 94 ASP A N 1
ATOM 714 C CA . ASP A 1 94 ? 6.108 -3.464 -13.976 1.00 72.00 94 ASP A CA 1
ATOM 715 C C . ASP A 1 94 ? 6.202 -3.149 -12.468 1.00 72.00 94 ASP A C 1
ATOM 717 O O . ASP A 1 94 ? 5.211 -3.212 -11.737 1.00 72.00 94 ASP A O 1
ATOM 721 N N . LEU A 1 95 ? 7.395 -2.759 -12.001 1.00 71.31 95 LEU A N 1
ATOM 722 C CA . LEU A 1 95 ? 7.673 -2.387 -10.607 1.00 71.31 95 LEU A CA 1
ATOM 723 C C . LEU A 1 95 ? 7.927 -0.875 -10.495 1.00 71.31 95 LEU A C 1
ATOM 725 O O . LEU A 1 95 ? 8.773 -0.329 -11.203 1.00 71.31 95 LEU A O 1
ATOM 729 N N . LEU A 1 96 ? 7.217 -0.202 -9.582 1.00 73.62 96 LEU A N 1
ATOM 730 C CA . LEU A 1 96 ? 7.435 1.210 -9.248 1.00 73.62 96 LEU A CA 1
ATOM 731 C C . LEU A 1 96 ? 8.128 1.327 -7.887 1.00 73.62 96 LEU A C 1
ATOM 733 O O . LEU A 1 96 ? 7.564 0.944 -6.864 1.00 73.62 96 LEU A O 1
ATOM 737 N N . THR A 1 97 ? 9.334 1.893 -7.865 1.00 77.50 97 THR A N 1
ATOM 738 C CA . THR A 1 97 ? 10.071 2.168 -6.624 1.00 77.50 97 THR A CA 1
ATOM 739 C C . THR A 1 97 ? 9.788 3.595 -6.166 1.00 77.50 97 THR A C 1
ATOM 741 O O . THR A 1 97 ? 10.221 4.550 -6.809 1.00 77.50 97 THR A O 1
ATOM 744 N N . VAL A 1 98 ? 9.068 3.744 -5.052 1.00 78.62 98 VAL A N 1
ATOM 745 C CA . VAL A 1 98 ? 8.770 5.050 -4.445 1.00 78.62 98 VAL A CA 1
ATOM 746 C C . VAL A 1 98 ? 9.723 5.291 -3.279 1.00 78.62 98 VAL A C 1
ATOM 748 O O . VAL A 1 98 ? 9.642 4.620 -2.253 1.00 78.62 98 VAL A O 1
ATOM 751 N N . THR A 1 99 ? 10.615 6.269 -3.423 1.00 82.94 99 THR A N 1
ATOM 752 C CA . THR A 1 99 ? 11.503 6.701 -2.337 1.00 82.94 99 THR A CA 1
ATOM 753 C C . THR A 1 99 ? 10.815 7.802 -1.538 1.00 82.94 99 THR A C 1
ATOM 755 O O . THR A 1 99 ? 10.746 8.944 -1.989 1.00 82.94 99 THR A O 1
ATOM 758 N N . VAL A 1 100 ? 10.300 7.469 -0.354 1.00 77.88 100 VAL A N 1
ATOM 759 C CA . VAL A 1 100 ? 9.696 8.447 0.562 1.00 77.88 100 VAL A CA 1
ATOM 760 C C . VAL A 1 100 ? 10.730 8.851 1.609 1.00 77.88 100 VAL A C 1
ATOM 762 O O . VAL A 1 100 ? 11.208 8.010 2.365 1.00 77.88 100 VAL A O 1
ATOM 765 N N . ASN A 1 101 ? 11.074 10.138 1.659 1.00 79.69 101 ASN A N 1
ATOM 766 C CA . ASN A 1 101 ? 11.896 10.710 2.722 1.00 79.69 101 ASN A CA 1
ATOM 767 C C . ASN A 1 101 ? 10.983 11.489 3.677 1.00 79.69 101 ASN A C 1
ATOM 769 O O . ASN A 1 101 ? 10.347 12.457 3.260 1.00 79.69 101 ASN A O 1
ATOM 773 N N . ILE A 1 102 ? 10.888 11.044 4.931 1.00 73.50 102 ILE A N 1
ATOM 774 C CA . ILE A 1 102 ? 10.056 11.674 5.960 1.00 73.50 102 ILE A CA 1
ATOM 775 C C . ILE A 1 102 ? 10.982 12.363 6.958 1.00 73.50 102 ILE A C 1
ATOM 777 O O . ILE A 1 102 ? 11.629 11.710 7.774 1.00 73.50 102 ILE A O 1
ATOM 781 N N . THR A 1 103 ? 11.028 13.692 6.907 1.00 76.88 103 THR A N 1
ATOM 782 C CA . THR A 1 103 ? 11.682 14.520 7.925 1.00 76.88 103 THR A CA 1
ATOM 783 C C . THR A 1 103 ? 10.620 15.088 8.858 1.00 76.88 103 THR A C 1
ATOM 785 O O . THR A 1 103 ? 10.090 16.171 8.606 1.00 76.88 103 THR A O 1
ATOM 788 N N . ASP A 1 104 ? 10.288 14.345 9.912 1.00 70.19 104 ASP A N 1
ATOM 789 C CA . ASP A 1 104 ? 9.385 14.818 10.962 1.00 70.19 104 ASP A CA 1
ATOM 790 C C . ASP A 1 104 ? 10.173 15.629 12.007 1.00 70.19 104 ASP A C 1
ATOM 792 O O . ASP A 1 104 ? 11.219 15.193 12.496 1.00 70.19 104 ASP A O 1
ATOM 796 N N . LYS A 1 105 ? 9.708 16.842 12.319 1.00 69.31 105 LYS A N 1
ATOM 797 C CA . LYS A 1 105 ? 10.279 17.716 13.355 1.00 69.31 105 LYS A CA 1
ATOM 798 C C . LYS A 1 105 ? 9.167 18.090 14.328 1.00 69.31 105 LYS A C 1
ATOM 800 O O . LYS A 1 105 ? 8.380 18.994 14.061 1.00 69.31 105 LYS A O 1
ATOM 805 N N . ALA A 1 106 ? 9.158 17.437 15.485 1.00 60.78 106 ALA A N 1
ATOM 806 C CA . ALA A 1 106 ? 8.317 17.815 16.612 1.00 60.78 106 ALA A CA 1
ATOM 807 C C . ALA A 1 106 ? 9.015 18.913 17.432 1.00 60.78 106 ALA A C 1
ATOM 809 O O . ALA A 1 106 ? 10.068 18.683 18.026 1.00 60.78 106 ALA A O 1
ATOM 810 N N . ASN A 1 107 ? 8.438 20.115 17.458 1.00 64.81 107 ASN A N 1
ATOM 811 C CA . ASN A 1 107 ? 8.922 21.222 18.281 1.00 64.81 107 ASN A CA 1
ATOM 812 C C . ASN A 1 107 ? 8.094 21.250 19.575 1.00 64.81 107 ASN A C 1
ATOM 814 O O . ASN A 1 107 ? 6.953 21.709 19.571 1.00 64.81 107 ASN A O 1
ATOM 818 N N . ILE A 1 108 ? 8.628 20.698 20.669 1.00 60.53 108 ILE A N 1
ATOM 819 C CA . ILE A 1 108 ? 7.954 20.719 21.976 1.00 60.53 108 ILE A CA 1
ATOM 820 C C . ILE A 1 108 ? 8.291 22.043 22.667 1.00 60.53 108 ILE A C 1
ATOM 822 O O . ILE A 1 108 ? 9.363 22.195 23.249 1.00 60.53 108 ILE A O 1
ATOM 826 N N . ALA A 1 109 ? 7.367 23.001 22.603 1.00 62.38 109 ALA A N 1
ATOM 827 C CA . ALA A 1 109 ? 7.407 24.199 23.433 1.00 62.38 109 ALA A CA 1
ATOM 828 C C . ALA A 1 109 ? 6.740 23.884 24.781 1.00 62.38 109 ALA A C 1
ATOM 830 O O . ALA A 1 109 ? 5.524 23.723 24.862 1.00 62.38 109 ALA A O 1
ATOM 831 N N . ASN A 1 110 ? 7.549 23.732 25.828 1.00 47.91 110 ASN A N 1
ATOM 832 C CA . ASN A 1 110 ? 7.083 23.463 27.185 1.00 47.91 110 ASN A CA 1
ATOM 833 C C . ASN A 1 110 ? 6.989 24.803 27.928 1.00 47.91 110 ASN A C 1
ATOM 835 O O . ASN A 1 110 ? 7.997 25.309 28.419 1.00 47.91 110 ASN A O 1
ATOM 839 N N . GLU A 1 111 ? 5.806 25.417 27.945 1.00 58.72 111 GLU A N 1
ATOM 840 C CA . GLU A 1 111 ? 5.579 26.692 28.628 1.00 58.72 111 GLU A CA 1
ATOM 841 C C . GLU A 1 111 ? 4.652 26.483 29.831 1.00 58.72 111 GLU A C 1
ATOM 843 O O . GLU A 1 111 ? 3.434 26.374 29.705 1.00 58.72 111 GLU A O 1
ATOM 848 N N . THR A 1 112 ? 5.243 26.393 31.024 1.00 64.00 112 THR A N 1
ATOM 849 C CA . THR A 1 112 ? 4.507 26.222 32.282 1.00 64.00 112 THR A CA 1
ATOM 850 C C . THR A 1 112 ? 4.396 27.572 32.985 1.00 64.00 112 THR A C 1
ATOM 852 O O . THR A 1 112 ? 5.295 27.968 33.724 1.00 64.00 112 THR A O 1
ATOM 855 N N . GLN A 1 113 ? 3.291 28.294 32.785 1.00 63.44 113 GLN A N 1
ATOM 856 C CA . GLN A 1 113 ? 3.013 29.514 33.549 1.00 63.44 113 GLN A CA 1
ATOM 857 C C . GLN A 1 113 ? 2.211 29.163 34.808 1.00 63.44 113 GLN A C 1
ATOM 859 O O . GLN A 1 113 ? 1.038 28.800 34.749 1.00 63.44 113 GLN A O 1
ATOM 864 N N . ARG A 1 114 ? 2.865 29.241 35.972 1.00 66.81 114 ARG A N 1
ATOM 865 C CA . ARG A 1 114 ? 2.241 29.046 37.287 1.00 66.81 114 ARG A CA 1
ATOM 866 C C . ARG A 1 114 ? 1.971 30.409 37.917 1.00 66.81 114 ARG A C 1
ATOM 868 O O . ARG A 1 114 ? 2.908 31.053 38.374 1.00 66.81 114 ARG A O 1
ATOM 875 N N . SER A 1 115 ? 0.708 30.826 37.994 1.00 67.62 115 SER A N 1
ATOM 876 C CA . SER A 1 115 ? 0.294 31.965 38.822 1.00 67.62 115 SER A CA 1
ATOM 877 C C . SER A 1 115 ? -0.361 31.467 40.115 1.00 67.62 115 SER A C 1
ATOM 879 O O . SER A 1 115 ? -1.096 30.479 40.130 1.00 67.62 115 SER A O 1
ATOM 881 N N . ARG A 1 116 ? -0.042 32.116 41.237 1.00 70.19 116 ARG A N 1
ATOM 882 C CA . ARG A 1 116 ? -0.668 31.881 42.544 1.00 70.19 116 ARG A CA 1
ATOM 883 C C . ARG A 1 116 ? -1.026 33.251 43.110 1.00 70.19 116 ARG A C 1
ATOM 885 O O . ARG A 1 116 ? -0.131 33.995 43.494 1.00 70.19 116 ARG A O 1
ATOM 892 N N . THR A 1 117 ? -2.312 33.578 43.141 1.00 64.69 117 THR A N 1
ATOM 893 C CA . THR A 1 117 ? -2.820 34.780 43.813 1.00 64.69 117 THR A CA 1
ATOM 894 C C . 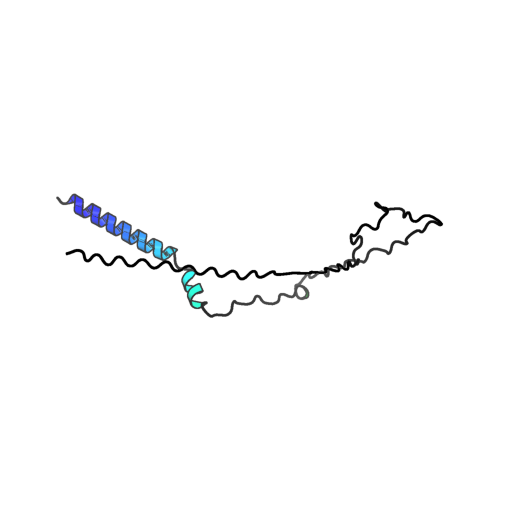THR A 1 117 ? -3.391 34.342 45.153 1.00 64.69 117 THR A C 1
ATOM 896 O O . THR A 1 117 ? -4.324 33.542 45.176 1.00 64.69 117 THR A O 1
ATOM 899 N N . ASN A 1 118 ? -2.810 34.817 46.255 1.00 61.81 118 ASN A N 1
ATOM 900 C CA . ASN A 1 118 ? -3.327 34.592 47.604 1.00 61.81 118 ASN A CA 1
ATOM 901 C C . ASN A 1 118 ? -3.881 35.926 48.116 1.00 61.81 118 ASN A C 1
ATOM 903 O O . ASN A 1 118 ? -3.162 36.923 48.102 1.00 61.81 118 ASN A O 1
ATOM 907 N N . SER A 1 119 ? -5.147 35.944 48.527 1.00 69.69 119 SER A N 1
ATOM 908 C CA . SER A 1 119 ? -5.792 37.093 49.164 1.00 69.69 119 SER A CA 1
ATOM 909 C C . SER A 1 119 ? -6.196 36.661 50.564 1.00 69.69 119 SER A C 1
ATOM 911 O O . SER A 1 119 ? -6.992 35.735 50.699 1.00 69.69 119 SER A O 1
ATOM 913 N N . GLU A 1 120 ? -5.645 37.309 51.586 1.00 68.00 120 GLU A N 1
ATOM 914 C CA . GLU A 1 120 ? -6.060 37.121 52.975 1.00 68.00 120 GLU A CA 1
ATOM 915 C C . GLU A 1 120 ? -6.707 38.414 53.466 1.00 68.00 120 GLU A C 1
ATOM 917 O O . GLU A 1 120 ? -6.054 39.452 53.545 1.00 68.00 120 GLU A O 1
ATOM 922 N N . ASP A 1 121 ? -8.007 38.345 53.748 1.00 68.38 121 ASP A N 1
ATOM 923 C CA . ASP A 1 121 ? -8.785 39.431 54.335 1.00 68.38 121 ASP A CA 1
ATOM 924 C C . ASP A 1 121 ? -8.966 39.126 55.826 1.00 68.38 121 ASP A C 1
ATOM 926 O O . ASP A 1 121 ? -9.779 38.289 56.221 1.00 68.38 121 ASP A O 1
ATOM 930 N N . SER A 1 122 ? -8.123 39.731 56.663 1.00 66.00 122 SER A N 1
ATOM 931 C CA . SER A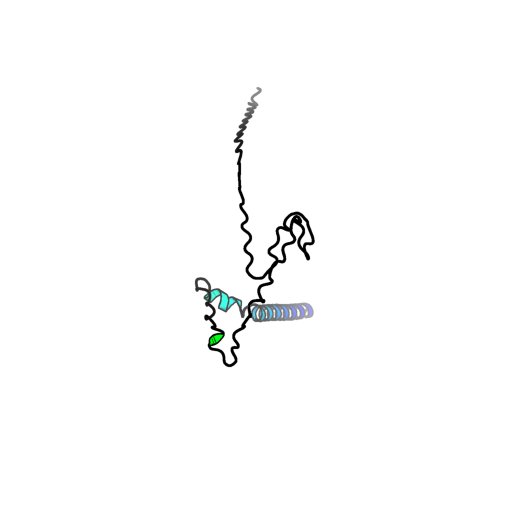 1 122 ? -8.278 39.667 58.118 1.00 66.00 122 SER A CA 1
ATOM 932 C C . SER A 1 122 ? -9.313 40.701 58.544 1.00 66.00 122 SER A C 1
ATOM 934 O O . SER A 1 122 ? -8.974 41.830 58.888 1.00 66.00 122 SER A O 1
ATOM 936 N N . GLY A 1 123 ? -10.583 40.304 58.510 1.00 66.81 123 GLY A N 1
ATOM 937 C CA . GLY A 1 123 ? -11.718 41.111 58.955 1.00 66.81 123 GLY A CA 1
ATOM 938 C C . GLY A 1 123 ? -11.811 41.239 60.478 1.00 66.81 123 GLY A C 1
ATOM 939 O O . GLY A 1 123 ? -12.799 40.804 61.064 1.00 66.81 123 GLY A O 1
ATOM 940 N N . ILE A 1 124 ? -10.794 41.818 61.123 1.00 60.78 124 ILE A N 1
ATOM 941 C CA . ILE A 1 124 ? -10.891 42.267 62.516 1.00 60.78 124 ILE A CA 1
ATOM 942 C C . ILE A 1 124 ? -10.783 43.793 62.560 1.00 60.78 124 ILE A C 1
ATOM 944 O O . ILE A 1 124 ? -9.717 44.386 62.417 1.00 60.78 124 ILE A O 1
ATOM 948 N N . THR A 1 125 ? -11.935 44.432 62.715 1.00 55.16 125 THR A N 1
ATOM 949 C CA . THR A 1 125 ? -12.071 45.845 63.068 1.00 55.16 125 THR A CA 1
ATOM 950 C C . THR A 1 125 ? -12.961 45.891 64.301 1.00 55.16 125 THR A C 1
ATOM 952 O O . THR A 1 125 ? -14.080 45.396 64.209 1.00 55.16 125 THR A O 1
ATOM 955 N N . ASP A 1 126 ? -12.381 46.402 65.394 1.00 41.78 126 ASP A N 1
ATOM 956 C CA . ASP A 1 126 ? -12.931 46.752 66.725 1.00 41.78 126 ASP A CA 1
ATOM 957 C C . ASP A 1 126 ? -14.355 46.272 67.075 1.00 41.78 126 ASP A C 1
ATOM 959 O O . ASP A 1 126 ? -15.334 46.774 66.475 1.00 41.78 126 ASP A O 1
#

Foldseek 3Di:
DPPVVVVVVVVVVVVVVVVVVVVVPPPPVPVVVVVCVVPDPDDDDPDDLVPDPPDDDDDDDADDDDDFDDDPPDQDGVPDPDSPDDQDDDGDPDDHDDDDDDDDDDDDDDDDDDDDDDDDDPPDDD

Sequence (126 aa):
MSSFSSAFRLRRIAISALLLASCALGGCSSIDRLSQIGEQPKLSAIDNPTTQPGYKPVQMPMPKPEVASYNPNSLWRNGSRAFFKDQRAHQIGDLLTVTVNITDKANIANETQRSRTNSEDSGITD

Radius of gyration: 40.37 Å; chains: 1; bounding box: 85×78×102 Å